Protein AF-A0A2D7VS49-F1 (afdb_monomer_lite)

Radius of gyration: 11.91 Å; chains: 1; bounding box: 26×21×33 Å

Sequence (63 aa):
VPASNEKIAEIEVIFDGTDALIQTRDSSKGTYTSVSIKVTMDSPDAVIAKYLQVSAVEGVISL

Secondary structure (DSSP, 8-state):
-BS-HHHHHHHHHHHTTS-EEEEEEE-TTSSBEEEEEEE--S-HHHHHHHHHHHHTSTT----

pLDDT: mean 75.37, std 8.25, range [51.59, 87.19]

Foldseek 3Di:
DFLPVVLVVVLVVLCVVFPKDWDWDADPVSGDIDIDIDGDDPDPVVVVVSVVVNVPRPPPPDD

Structure (mmCIF, N/CA/C/O backbone):
data_AF-A0A2D7VS49-F1
#
_entry.id   AF-A0A2D7VS49-F1
#
loop_
_atom_site.group_PDB
_atom_site.id
_atom_site.type_symbol
_atom_site.label_atom_id
_atom_site.label_alt_id
_atom_site.label_comp_id
_atom_site.label_asym_id
_atom_site.label_entity_id
_atom_site.label_seq_id
_atom_site.pdbx_PDB_ins_code
_atom_site.Cartn_x
_atom_site.Cartn_y
_atom_site.Cartn_z
_atom_site.occupancy
_atom_site.B_iso_or_equiv
_atom_site.auth_seq_id
_atom_site.auth_comp_id
_atom_site.auth_asym_id
_atom_site.auth_atom_id
_atom_site.pdbx_PDB_model_num
ATOM 1 N N . VAL A 1 1 ? -8.724 2.368 5.565 1.00 55.47 1 VAL A N 1
ATOM 2 C CA . VAL A 1 1 ? -9.947 1.787 4.961 1.00 55.47 1 VAL A CA 1
ATOM 3 C C . VAL A 1 1 ? -10.962 1.503 6.062 1.00 55.47 1 VAL A C 1
ATOM 5 O O . VAL A 1 1 ? -10.509 1.205 7.169 1.00 55.47 1 VAL A O 1
ATOM 8 N N . PRO A 1 2 ? -12.286 1.626 5.833 1.00 57.97 2 PRO A N 1
ATOM 9 C CA . PRO A 1 2 ? -13.273 1.008 6.724 1.00 57.97 2 PRO A CA 1
ATOM 10 C C . PRO A 1 2 ? -12.904 -0.470 6.890 1.00 57.97 2 PRO A C 1
ATOM 12 O O . PRO A 1 2 ? -12.374 -1.046 5.939 1.00 57.97 2 PRO A O 1
ATOM 15 N N . ALA A 1 3 ? -13.133 -1.067 8.058 1.00 57.72 3 ALA A N 1
ATOM 16 C CA . ALA A 1 3 ? -12.771 -2.459 8.361 1.00 57.72 3 ALA A CA 1
ATOM 17 C C . ALA A 1 3 ? -13.618 -3.503 7.590 1.00 57.72 3 ALA A C 1
ATOM 19 O O . ALA A 1 3 ? -14.211 -4.406 8.171 1.00 57.72 3 ALA A O 1
ATOM 20 N N . SER A 1 4 ? -13.718 -3.364 6.269 1.00 62.69 4 SER A N 1
ATOM 21 C CA . SER A 1 4 ? -14.195 -4.402 5.365 1.00 62.69 4 SER A CA 1
ATOM 22 C C . SER A 1 4 ? -12.987 -5.212 4.924 1.00 62.69 4 SER A C 1
ATOM 24 O O . SER A 1 4 ? -12.213 -4.762 4.077 1.00 62.69 4 SER A O 1
ATOM 26 N N . ASN A 1 5 ? -12.847 -6.413 5.482 1.00 66.94 5 ASN A N 1
ATOM 27 C CA . ASN A 1 5 ? -11.809 -7.373 5.100 1.00 66.94 5 ASN A CA 1
ATOM 28 C C . ASN A 1 5 ? -11.774 -7.630 3.584 1.00 66.94 5 ASN A C 1
ATOM 30 O O . ASN A 1 5 ? -10.703 -7.850 3.033 1.00 66.94 5 ASN A O 1
ATOM 34 N N . GLU A 1 6 ? -12.916 -7.529 2.899 1.00 71.75 6 GLU A N 1
ATOM 35 C CA . GLU A 1 6 ? -13.026 -7.683 1.441 1.00 71.75 6 GLU A CA 1
ATOM 36 C C . GLU A 1 6 ? -12.152 -6.683 0.670 1.00 71.75 6 GLU A C 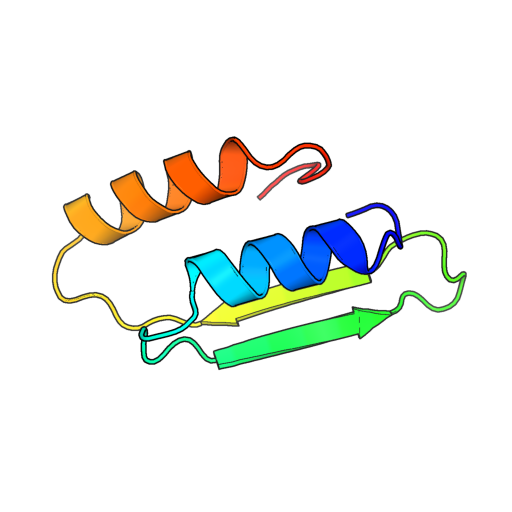1
ATOM 38 O O . GLU A 1 6 ? -11.471 -7.055 -0.277 1.00 71.75 6 GLU A O 1
ATOM 43 N N . LYS A 1 7 ? -12.095 -5.425 1.120 1.00 73.31 7 LYS A N 1
ATOM 44 C CA . LYS A 1 7 ? -11.310 -4.369 0.458 1.00 73.31 7 LYS A CA 1
ATOM 45 C C . LYS A 1 7 ? -9.814 -4.545 0.682 1.00 73.31 7 LYS A C 1
ATOM 47 O O . LYS A 1 7 ? -9.010 -4.208 -0.176 1.00 73.31 7 LYS A O 1
ATOM 52 N N . ILE A 1 8 ? -9.445 -5.058 1.854 1.00 74.25 8 ILE A N 1
ATOM 53 C CA . ILE A 1 8 ? -8.053 -5.367 2.185 1.00 74.25 8 ILE A CA 1
ATOM 54 C C . ILE A 1 8 ? -7.580 -6.534 1.320 1.00 74.25 8 ILE A C 1
ATOM 56 O O . ILE A 1 8 ? -6.539 -6.410 0.687 1.00 74.25 8 ILE A O 1
ATOM 60 N N . ALA A 1 9 ? -8.39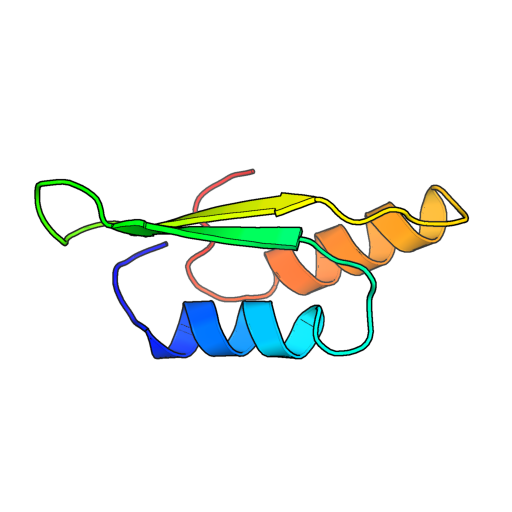0 -7.591 1.212 1.00 77.56 9 ALA A N 1
ATOM 61 C CA . ALA A 1 9 ? -8.109 -8.729 0.347 1.00 77.56 9 ALA A CA 1
ATOM 62 C C . ALA A 1 9 ? -7.996 -8.317 -1.130 1.00 77.56 9 ALA A C 1
ATOM 64 O O . ALA A 1 9 ? -7.123 -8.805 -1.835 1.00 77.56 9 ALA A O 1
ATOM 65 N N . GLU A 1 10 ? -8.826 -7.384 -1.606 1.00 78.56 10 GLU A N 1
ATOM 66 C CA . GLU A 1 10 ? -8.737 -6.872 -2.979 1.00 78.56 10 GLU A CA 1
ATOM 67 C C . GLU A 1 10 ? -7.424 -6.114 -3.228 1.00 78.56 10 GLU A C 1
ATOM 69 O O . GLU A 1 10 ? -6.766 -6.322 -4.246 1.00 78.56 10 GLU A O 1
ATOM 74 N N . ILE A 1 11 ? -6.984 -5.299 -2.262 1.00 77.69 11 ILE A N 1
ATOM 75 C CA . ILE A 1 11 ? -5.670 -4.647 -2.309 1.00 77.69 11 ILE A CA 1
ATOM 76 C C . ILE A 1 11 ? -4.554 -5.696 -2.271 1.00 77.69 11 ILE A C 1
ATOM 78 O O . ILE A 1 11 ? -3.627 -5.609 -3.070 1.00 77.69 11 ILE A O 1
ATOM 82 N N . GLU A 1 12 ? -4.642 -6.702 -1.399 1.00 77.12 12 GLU A N 1
ATOM 83 C CA . GLU A 1 12 ? -3.675 -7.803 -1.356 1.00 77.12 12 GLU A CA 1
ATOM 84 C C . GLU A 1 12 ? -3.578 -8.516 -2.705 1.00 77.12 12 GLU A C 1
ATOM 86 O O . GLU A 1 12 ? -2.472 -8.674 -3.202 1.00 77.12 12 GLU A O 1
ATOM 91 N N . VAL A 1 13 ? -4.705 -8.811 -3.362 1.00 81.50 13 VAL A N 1
ATOM 92 C CA . VAL A 1 13 ? -4.747 -9.420 -4.703 1.00 81.50 13 VAL A CA 1
ATOM 93 C C . VAL A 1 13 ? -4.121 -8.521 -5.775 1.00 81.50 13 VAL A C 1
ATOM 95 O O . VAL A 1 13 ? -3.427 -9.016 -6.659 1.00 81.50 13 VAL A O 1
ATOM 98 N N . ILE A 1 14 ? -4.302 -7.197 -5.709 1.00 79.25 14 ILE A N 1
ATOM 99 C CA . ILE A 1 14 ? -3.663 -6.252 -6.649 1.00 79.25 14 ILE A CA 1
ATOM 100 C C . ILE A 1 14 ? -2.132 -6.325 -6.555 1.00 79.25 14 ILE A C 1
ATOM 102 O O . ILE A 1 14 ? -1.434 -6.125 -7.558 1.00 79.25 14 ILE A O 1
ATOM 106 N N . PHE A 1 15 ? -1.612 -6.579 -5.357 1.00 76.75 15 PHE A N 1
ATOM 107 C CA . PHE A 1 15 ? -0.185 -6.716 -5.083 1.00 76.75 15 PHE A CA 1
ATOM 108 C C . PHE A 1 15 ? 0.295 -8.176 -5.048 1.00 76.75 15 PHE A C 1
ATOM 110 O O . PHE A 1 15 ? 1.500 -8.407 -4.915 1.00 76.75 15 PHE A O 1
ATOM 117 N N . ASP A 1 16 ? -0.601 -9.143 -5.226 1.00 73.56 16 ASP A N 1
ATOM 118 C CA . ASP A 1 16 ? -0.289 -10.566 -5.277 1.00 73.56 16 ASP A CA 1
ATOM 119 C C . ASP A 1 16 ? 0.531 -10.855 -6.543 1.00 73.56 16 ASP A C 1
ATOM 121 O O . ASP A 1 16 ? 0.181 -1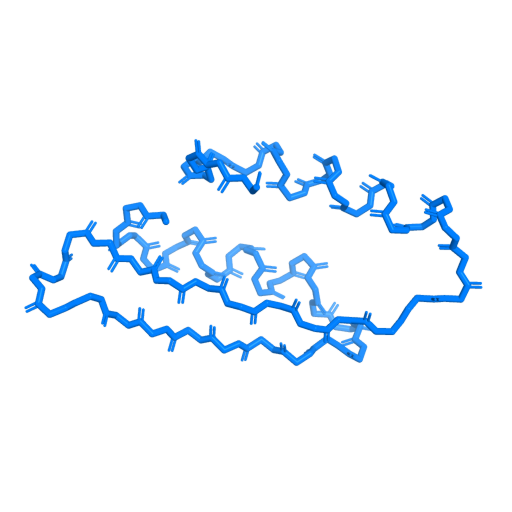0.453 -7.656 1.00 73.56 16 ASP A O 1
ATOM 125 N N . GLY A 1 17 ? 1.707 -11.454 -6.357 1.00 70.56 17 GLY A N 1
ATOM 126 C CA . GLY A 1 17 ? 2.706 -11.626 -7.419 1.00 70.56 17 GLY A CA 1
ATOM 127 C C . GLY A 1 17 ? 3.699 -10.468 -7.577 1.00 70.56 17 GLY A C 1
ATOM 128 O O . GLY A 1 17 ? 4.604 -10.560 -8.406 1.00 70.56 17 GLY A O 1
ATOM 129 N N . THR A 1 18 ? 3.590 -9.408 -6.772 1.00 72.62 18 THR A N 1
ATOM 130 C CA . THR A 1 18 ? 4.691 -8.453 -6.553 1.00 72.62 18 THR A CA 1
ATOM 131 C C . THR A 1 18 ? 5.431 -8.793 -5.259 1.00 72.62 18 THR A C 1
ATOM 133 O O . THR A 1 18 ? 4.818 -9.278 -4.313 1.00 72.62 18 THR A O 1
ATOM 136 N N . ASP A 1 19 ? 6.730 -8.478 -5.176 1.00 77.25 19 ASP A N 1
ATOM 137 C CA . ASP A 1 19 ? 7.540 -8.508 -3.937 1.00 77.25 19 ASP A CA 1
ATOM 138 C C . ASP A 1 19 ? 7.123 -7.365 -2.979 1.00 77.25 19 ASP A C 1
ATOM 140 O O . ASP A 1 19 ? 7.909 -6.524 -2.535 1.00 77.25 19 ASP A O 1
ATOM 144 N N . ALA A 1 20 ? 5.817 -7.268 -2.736 1.00 80.88 20 ALA A N 1
ATOM 145 C CA . ALA A 1 20 ? 5.181 -6.265 -1.914 1.00 80.88 20 ALA A CA 1
ATOM 146 C C . ALA A 1 20 ? 4.993 -6.816 -0.500 1.00 80.88 20 ALA A C 1
ATOM 148 O O . ALA A 1 20 ? 4.313 -7.810 -0.270 1.00 80.88 20 ALA A O 1
ATOM 149 N N . LEU A 1 21 ? 5.577 -6.135 0.476 1.00 80.94 21 LEU A N 1
ATOM 150 C CA . LEU A 1 21 ? 5.424 -6.439 1.885 1.00 80.94 21 LEU A CA 1
ATOM 151 C C . LEU A 1 21 ? 4.208 -5.675 2.411 1.00 80.94 21 LEU A C 1
ATOM 153 O O . LEU A 1 21 ? 4.266 -4.457 2.608 1.00 80.94 21 LEU A O 1
ATOM 157 N N . ILE A 1 22 ? 3.108 -6.399 2.602 1.00 81.31 22 ILE A N 1
ATOM 158 C CA . ILE A 1 22 ? 1.825 -5.860 3.053 1.00 81.31 22 ILE A CA 1
ATOM 159 C C . ILE A 1 22 ? 1.693 -6.110 4.557 1.00 81.31 22 ILE A C 1
ATOM 161 O O . ILE A 1 22 ? 1.854 -7.227 5.039 1.00 81.31 22 ILE A O 1
ATOM 165 N N . GLN A 1 23 ? 1.440 -5.052 5.319 1.00 81.19 23 GLN A N 1
ATOM 166 C CA . GLN A 1 23 ? 1.184 -5.105 6.753 1.00 81.19 23 GLN A CA 1
ATOM 167 C C . GLN A 1 23 ? -0.170 -4.484 7.049 1.00 81.19 23 GLN A C 1
ATOM 169 O O . GLN A 1 23 ? -0.383 -3.294 6.825 1.00 81.19 23 GLN A O 1
ATOM 174 N 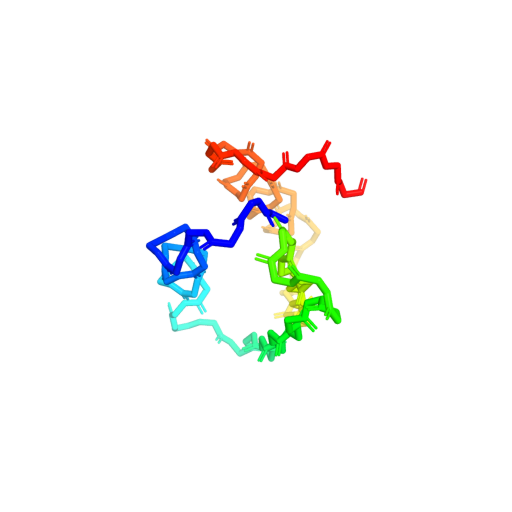N . THR A 1 24 ? -1.072 -5.279 7.601 1.00 81.44 24 THR A N 1
ATOM 175 C CA . THR A 1 24 ? -2.396 -4.844 8.035 1.00 81.44 24 THR A CA 1
ATOM 176 C C . THR A 1 24 ? -2.404 -4.708 9.550 1.00 81.44 24 THR A C 1
ATOM 178 O O . THR A 1 24 ? -2.022 -5.624 10.276 1.00 81.44 24 THR A O 1
ATOM 181 N N . ARG A 1 25 ? -2.829 -3.550 10.048 1.00 81.25 25 ARG A N 1
ATOM 182 C CA . ARG A 1 25 ? -3.007 -3.297 11.475 1.00 81.25 25 ARG A CA 1
ATOM 183 C C . ARG A 1 25 ? -4.393 -2.745 11.728 1.00 81.25 25 ARG A C 1
ATOM 185 O O . ARG A 1 25 ? -4.705 -1.623 11.321 1.00 81.25 25 ARG A O 1
ATOM 192 N N . ASP A 1 26 ? -5.193 -3.505 12.451 1.00 78.44 26 ASP A N 1
ATOM 193 C CA . ASP A 1 26 ? -6.513 -3.065 12.871 1.00 78.44 26 ASP A CA 1
ATOM 194 C C . ASP A 1 26 ? -6.407 -1.938 13.898 1.00 78.44 26 ASP A C 1
ATOM 196 O O . ASP A 1 26 ? -5.541 -1.920 14.779 1.00 78.44 26 ASP A O 1
ATOM 200 N N . SER A 1 27 ? -7.277 -0.942 13.759 1.00 75.88 27 SER A N 1
ATOM 201 C CA . SER A 1 27 ? -7.388 0.126 14.741 1.00 75.88 27 SER A CA 1
ATOM 202 C C . SER A 1 27 ? -7.972 -0.421 16.037 1.00 75.88 27 SER A C 1
ATOM 204 O O . SER A 1 27 ? -8.838 -1.293 16.029 1.00 75.88 27 SER A O 1
ATOM 206 N N . SER A 1 28 ? -7.584 0.174 17.163 1.00 75.00 28 SER A N 1
ATOM 207 C CA . SER A 1 28 ? -8.074 -0.186 18.498 1.00 75.00 28 SER A CA 1
ATOM 208 C C . SER A 1 28 ? -9.602 -0.131 18.646 1.00 75.00 28 SER A C 1
ATOM 210 O O . SER A 1 28 ? -10.135 -0.712 19.583 1.00 75.00 28 SER A O 1
ATOM 212 N N . LYS A 1 29 ? -10.311 0.573 17.750 1.00 74.38 29 LYS A N 1
ATOM 213 C CA . LYS A 1 29 ? -11.783 0.648 17.723 1.00 74.38 29 LYS A CA 1
ATOM 214 C C . LYS A 1 29 ? -12.446 -0.231 16.653 1.00 74.38 29 LYS A C 1
ATOM 216 O O . LYS A 1 29 ? -13.668 -0.220 16.568 1.00 74.38 29 LYS A O 1
ATOM 221 N N . GLY A 1 30 ? -11.680 -0.929 15.810 1.00 68.19 30 GLY A N 1
ATOM 222 C CA . GLY A 1 30 ? -12.211 -1.769 14.726 1.00 68.19 30 GLY A CA 1
ATOM 223 C C . GLY A 1 30 ? -12.942 -1.012 13.609 1.00 68.19 30 GLY A C 1
ATOM 224 O O . GLY A 1 30 ? -13.516 -1.627 12.725 1.00 68.19 30 GLY A O 1
ATOM 225 N N . THR A 1 31 ? -12.943 0.323 13.623 1.00 72.50 31 THR A N 1
ATOM 226 C CA . THR A 1 31 ? -13.580 1.145 12.581 1.00 72.50 31 THR A CA 1
ATOM 227 C C . THR A 1 31 ? -12.703 1.329 11.350 1.00 72.50 31 THR A C 1
ATOM 229 O O . THR A 1 31 ? -13.214 1.547 10.253 1.00 72.50 31 THR A O 1
ATOM 232 N N . TYR A 1 32 ? -11.386 1.237 11.528 1.00 73.94 32 TYR A N 1
ATOM 233 C CA . TYR A 1 32 ? -10.411 1.424 10.466 1.00 73.94 32 TYR A CA 1
ATOM 234 C C . TYR A 1 32 ? -9.343 0.347 10.531 1.00 73.94 32 TYR A C 1
ATOM 236 O O . TYR A 1 32 ? -8.868 0.016 11.616 1.00 73.94 32 TYR A O 1
ATOM 244 N N . THR A 1 33 ? -8.897 -0.100 9.366 1.00 76.44 33 THR A N 1
ATOM 245 C CA . THR A 1 33 ? -7.681 -0.900 9.242 1.00 76.44 33 THR A CA 1
ATOM 246 C C . THR A 1 33 ? -6.632 -0.075 8.512 1.00 76.44 33 THR A C 1
ATOM 248 O O . THR A 1 33 ? -6.907 0.585 7.500 1.00 76.44 33 THR A O 1
ATOM 251 N N . SER A 1 34 ? -5.437 -0.046 9.092 1.00 77.19 34 SER A N 1
ATOM 252 C CA . SER A 1 34 ? -4.262 0.607 8.537 1.00 77.19 34 SER A CA 1
ATOM 253 C C . SER A 1 34 ? -3.501 -0.424 7.718 1.00 77.19 34 SER A C 1
ATOM 255 O O . SER A 1 34 ? -3.079 -1.437 8.264 1.00 77.19 34 SER A O 1
ATOM 257 N N . VAL A 1 35 ? -3.328 -0.175 6.423 1.00 78.00 35 VAL A N 1
ATOM 258 C CA . VAL A 1 35 ? -2.605 -1.076 5.519 1.00 78.00 35 VAL A CA 1
ATOM 259 C C . VAL A 1 35 ? -1.327 -0.368 5.081 1.00 78.00 35 VAL A C 1
ATOM 261 O O . VAL A 1 35 ? -1.375 0.755 4.589 1.00 78.00 35 VAL A O 1
ATOM 264 N N . SER A 1 36 ? -0.175 -0.985 5.317 1.00 80.69 36 SER A N 1
ATOM 265 C CA . SER A 1 36 ? 1.140 -0.501 4.898 1.00 80.69 36 SER A CA 1
ATOM 266 C C . SER A 1 36 ? 1.697 -1.431 3.837 1.00 80.69 36 SER A C 1
ATOM 268 O O . SER A 1 36 ? 1.917 -2.603 4.112 1.00 80.69 36 SER A O 1
ATOM 270 N N . ILE A 1 37 ? 1.943 -0.904 2.641 1.00 79.19 37 ILE A N 1
ATOM 271 C CA . ILE A 1 37 ? 2.453 -1.669 1.500 1.00 79.19 37 ILE A CA 1
ATOM 272 C C . ILE A 1 37 ? 3.848 -1.144 1.172 1.00 79.19 37 ILE A C 1
ATOM 274 O O . ILE A 1 37 ? 4.021 0.047 0.917 1.00 79.19 37 ILE A O 1
ATOM 278 N N . LYS A 1 38 ? 4.852 -2.021 1.188 1.00 83.88 38 LYS A N 1
ATOM 279 C CA . LYS A 1 38 ? 6.201 -1.725 0.692 1.00 83.88 38 LYS A CA 1
ATOM 280 C C . LYS A 1 38 ? 6.485 -2.594 -0.512 1.00 83.88 38 LYS A C 1
ATOM 282 O O . LYS A 1 38 ? 6.693 -3.784 -0.347 1.00 83.88 38 LYS A O 1
ATOM 287 N N . VAL A 1 39 ? 6.543 -2.002 -1.693 1.00 80.69 39 VAL A N 1
ATOM 288 C CA . VAL A 1 39 ? 6.894 -2.708 -2.925 1.00 80.69 39 VAL A CA 1
ATOM 289 C C . VAL A 1 39 ? 8.138 -2.077 -3.531 1.00 80.69 39 VAL A C 1
ATOM 291 O O . VAL A 1 39 ? 8.259 -0.852 -3.573 1.00 80.69 39 VAL A O 1
ATOM 294 N N . THR A 1 40 ? 9.065 -2.912 -3.986 1.00 82.62 40 THR A N 1
ATOM 295 C CA . THR A 1 40 ? 10.192 -2.462 -4.805 1.00 82.62 40 THR A CA 1
ATOM 296 C C . THR A 1 40 ? 9.745 -2.518 -6.259 1.00 82.62 40 THR A C 1
ATOM 298 O O . THR A 1 40 ? 9.334 -3.571 -6.734 1.00 82.62 40 THR A O 1
ATOM 301 N N . MET A 1 41 ? 9.769 -1.380 -6.949 1.00 82.38 41 MET A N 1
ATOM 302 C CA . MET A 1 41 ? 9.398 -1.279 -8.362 1.00 82.38 41 MET A CA 1
ATOM 303 C C . MET A 1 41 ? 10.613 -0.850 -9.177 1.00 82.38 41 MET A C 1
ATOM 305 O O . MET A 1 41 ? 11.340 0.052 -8.765 1.00 82.38 41 MET A O 1
ATOM 309 N N . ASP A 1 42 ? 10.800 -1.457 -10.347 1.00 81.75 42 ASP A N 1
ATOM 310 C CA . ASP A 1 42 ? 11.919 -1.166 -11.251 1.00 81.75 42 ASP A CA 1
ATOM 311 C C . ASP A 1 42 ? 11.844 0.217 -11.908 1.00 81.75 42 ASP A C 1
ATOM 313 O O . ASP A 1 42 ? 12.835 0.715 -12.441 1.00 81.75 42 ASP A O 1
ATOM 317 N N . SER A 1 43 ? 10.667 0.847 -11.937 1.00 87.19 43 SER A N 1
ATOM 318 C CA . SER A 1 43 ? 10.471 2.124 -12.625 1.00 87.19 43 SER A CA 1
ATOM 319 C C . SER A 1 43 ? 9.424 3.010 -11.951 1.00 87.19 43 SER A C 1
ATOM 321 O O . SER A 1 43 ? 8.415 2.504 -11.451 1.00 87.19 43 SER A O 1
ATOM 323 N N . PRO A 1 44 ? 9.618 4.342 -11.973 1.00 83.12 44 PRO A N 1
ATOM 324 C CA . PRO A 1 44 ? 8.688 5.294 -11.369 1.00 83.12 44 PRO A CA 1
ATOM 325 C C . PRO A 1 44 ? 7.302 5.267 -12.033 1.00 83.12 44 PRO A C 1
ATOM 327 O O . PRO A 1 44 ? 6.298 5.376 -11.335 1.00 83.12 44 PRO A O 1
ATOM 330 N N . ASP A 1 45 ? 7.216 5.040 -13.346 1.00 85.88 45 ASP A N 1
ATOM 331 C CA . ASP A 1 45 ? 5.938 4.886 -14.055 1.00 85.88 45 ASP A CA 1
ATOM 332 C C . ASP A 1 45 ? 5.106 3.708 -13.532 1.00 85.88 45 ASP A C 1
ATOM 334 O O . ASP A 1 45 ? 3.889 3.825 -13.375 1.00 85.88 45 ASP A O 1
ATOM 338 N N . ALA A 1 46 ? 5.757 2.588 -13.199 1.00 83.88 46 ALA A N 1
ATOM 339 C CA . ALA A 1 46 ? 5.082 1.424 -12.633 1.00 83.88 46 ALA A CA 1
ATOM 340 C C . ALA A 1 46 ? 4.486 1.745 -11.252 1.00 83.88 46 ALA A C 1
ATOM 342 O O . ALA A 1 46 ? 3.357 1.346 -10.963 1.00 83.88 46 ALA A O 1
ATOM 343 N N . VAL A 1 47 ? 5.195 2.540 -10.439 1.00 82.31 47 VAL A N 1
ATOM 344 C CA . VAL A 1 47 ? 4.692 3.025 -9.143 1.00 82.31 47 VAL A CA 1
ATOM 345 C C . VAL A 1 47 ? 3.437 3.872 -9.334 1.00 82.31 47 VAL A C 1
ATOM 347 O O . VAL A 1 47 ? 2.450 3.652 -8.639 1.00 82.31 47 VAL A O 1
ATOM 350 N N . ILE A 1 48 ? 3.444 4.806 -10.290 1.00 84.19 48 ILE A N 1
ATOM 351 C CA . ILE A 1 48 ? 2.303 5.696 -10.557 1.00 84.19 48 ILE A CA 1
ATOM 352 C C . ILE A 1 48 ? 1.095 4.901 -11.064 1.00 84.19 48 ILE A C 1
ATOM 354 O O . ILE A 1 48 ? -0.023 5.104 -10.591 1.00 84.19 48 ILE A O 1
ATOM 358 N N . ALA A 1 49 ? 1.307 3.963 -11.990 1.00 85.12 49 ALA A N 1
ATOM 359 C CA . ALA A 1 49 ? 0.240 3.108 -12.504 1.00 85.12 49 ALA A CA 1
ATOM 360 C C . ALA A 1 49 ? -0.396 2.266 -11.387 1.00 85.12 49 ALA A C 1
ATOM 362 O O . ALA A 1 49 ? -1.622 2.190 -11.285 1.00 85.12 49 ALA A O 1
ATOM 363 N N . LYS A 1 50 ? 0.430 1.683 -10.508 1.00 80.19 50 LYS A N 1
ATOM 364 C CA . LYS A 1 50 ? -0.040 0.902 -9.359 1.00 80.19 50 LYS A CA 1
ATOM 365 C C . LYS A 1 50 ? -0.748 1.787 -8.329 1.00 80.19 50 LYS A C 1
ATOM 367 O O . LYS A 1 50 ? -1.796 1.405 -7.822 1.00 80.19 50 LYS A O 1
ATOM 372 N N . TYR A 1 51 ? -0.231 2.992 -8.080 1.00 81.75 51 TYR A N 1
ATOM 373 C CA . TYR A 1 51 ? -0.855 3.999 -7.218 1.00 81.75 51 TYR A CA 1
ATOM 374 C C . TYR A 1 51 ? -2.271 4.350 -7.696 1.00 81.75 51 TYR A C 1
ATOM 376 O O . TYR A 1 51 ? -3.213 4.324 -6.906 1.00 81.75 51 TYR A O 1
ATOM 384 N N . LEU A 1 52 ? -2.442 4.607 -8.998 1.00 81.19 52 LEU A N 1
ATOM 385 C CA . LEU A 1 52 ? -3.748 4.877 -9.605 1.00 81.19 52 LEU A CA 1
ATOM 386 C C . LEU A 1 52 ? -4.698 3.680 -9.461 1.00 81.19 52 LEU A C 1
ATOM 388 O O . LEU A 1 52 ? -5.858 3.868 -9.098 1.00 81.19 52 LEU A O 1
ATOM 392 N N . GLN A 1 53 ? -4.198 2.460 -9.673 1.00 79.94 53 GLN A N 1
ATOM 393 C CA . GLN A 1 53 ? -4.966 1.221 -9.502 1.00 79.94 53 GLN A CA 1
ATOM 394 C C . GLN A 1 53 ? -5.503 1.063 -8.076 1.00 79.94 53 GLN A C 1
ATOM 396 O O . GLN A 1 53 ? -6.679 0.774 -7.890 1.00 79.94 53 GLN A O 1
ATOM 401 N N . VAL A 1 54 ? -4.661 1.304 -7.070 1.00 77.62 54 VAL A N 1
ATOM 402 C CA . VAL A 1 54 ? -5.062 1.220 -5.658 1.00 77.62 54 VAL A CA 1
ATOM 403 C C . VAL A 1 54 ? -6.004 2.357 -5.276 1.00 77.62 54 VAL A C 1
ATOM 405 O O . VAL A 1 54 ? -6.932 2.144 -4.504 1.00 77.62 54 VAL A O 1
ATOM 408 N N . SER A 1 55 ? -5.813 3.555 -5.835 1.00 74.44 55 SER A N 1
ATOM 409 C CA . SER A 1 55 ? -6.707 4.695 -5.591 1.00 74.44 55 SER A CA 1
ATOM 410 C C . SER A 1 55 ? -8.123 4.484 -6.138 1.00 74.44 55 SER A C 1
ATOM 412 O O . SER A 1 55 ? -9.064 5.099 -5.644 1.00 74.44 55 SER A O 1
ATOM 414 N N . ALA A 1 56 ? -8.281 3.603 -7.131 1.00 78.06 56 ALA A N 1
ATOM 415 C CA . ALA A 1 56 ? -9.583 3.228 -7.672 1.00 78.06 56 ALA A CA 1
ATOM 416 C C . ALA A 1 56 ? -10.360 2.274 -6.745 1.00 78.06 56 ALA A C 1
ATOM 418 O O . ALA A 1 56 ? -11.568 2.121 -6.917 1.00 78.06 56 ALA A O 1
ATOM 419 N N . VAL A 1 57 ? -9.698 1.653 -5.759 1.00 73.69 57 VAL A N 1
ATOM 420 C CA . VAL A 1 57 ? -10.354 0.781 -4.779 1.00 73.69 57 VAL A CA 1
ATOM 421 C C . VAL A 1 57 ? -11.190 1.636 -3.827 1.00 73.69 57 VAL A C 1
ATOM 423 O O . VAL A 1 57 ? -10.676 2.468 -3.070 1.00 73.69 57 VAL A O 1
ATOM 426 N N . GLU A 1 58 ? -12.506 1.425 -3.836 1.00 64.31 58 GLU A N 1
ATOM 427 C CA . GLU A 1 58 ? -13.436 2.166 -2.988 1.00 64.31 58 GLU A CA 1
ATOM 428 C C . GLU A 1 58 ? -13.071 2.022 -1.505 1.00 64.31 58 GLU A C 1
ATOM 430 O O . GLU A 1 58 ? -13.092 0.927 -0.953 1.00 64.31 58 GLU A O 1
ATOM 435 N N . GLY A 1 59 ? -12.846 3.129 -0.795 1.00 62.22 59 GLY A N 1
ATO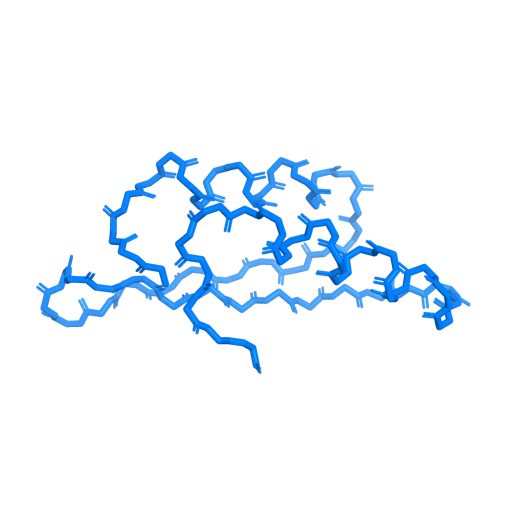M 436 C CA . GLY A 1 59 ? -12.590 3.133 0.654 1.00 62.22 59 GLY A CA 1
ATOM 437 C C . GLY A 1 59 ? -11.139 3.394 1.065 1.00 62.22 59 GLY A C 1
ATOM 438 O O . GLY A 1 59 ? -10.863 3.464 2.269 1.00 62.22 59 GLY A O 1
ATOM 439 N N . VAL A 1 60 ? -10.227 3.594 0.110 1.00 66.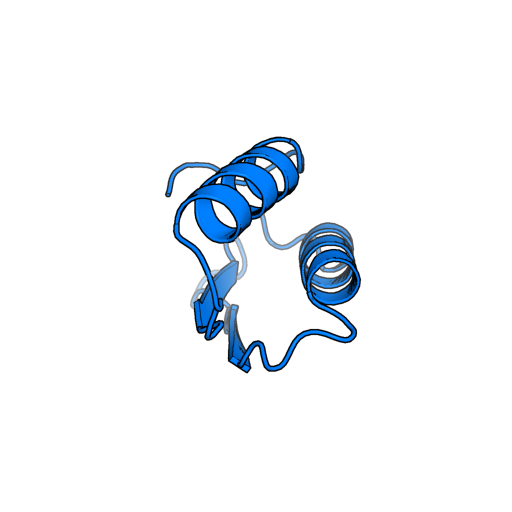00 60 VAL A N 1
ATOM 440 C CA . VAL A 1 60 ? -8.940 4.256 0.363 1.00 66.00 60 VAL A CA 1
ATOM 441 C C . VAL A 1 60 ? -9.221 5.747 0.574 1.00 66.00 60 VAL A C 1
ATOM 443 O O . VAL A 1 60 ? -9.636 6.451 -0.337 1.00 66.00 60 VAL A O 1
ATOM 446 N N . ILE A 1 61 ? -9.102 6.211 1.821 1.00 59.22 61 ILE A N 1
ATOM 447 C CA . ILE A 1 61 ? -9.623 7.528 2.241 1.00 59.22 61 ILE A CA 1
ATOM 448 C C . ILE A 1 61 ? -8.617 8.654 1.948 1.00 59.22 61 ILE A C 1
ATOM 450 O O . ILE A 1 61 ? -9.009 9.799 1.769 1.00 59.22 61 ILE A O 1
ATOM 454 N N . SER A 1 62 ? -7.325 8.335 1.903 1.00 51.59 62 SER A N 1
ATOM 455 C CA . SER A 1 62 ? -6.228 9.232 1.524 1.00 51.59 62 SER A CA 1
ATOM 456 C C . SER A 1 62 ? -4.933 8.426 1.603 1.00 51.59 62 SER A C 1
ATOM 458 O O . SER A 1 62 ? -4.778 7.655 2.558 1.00 51.59 62 SER A O 1
ATOM 460 N N . LEU A 1 63 ? -4.030 8.612 0.635 1.00 55.44 63 LEU A N 1
ATOM 461 C CA . LEU A 1 63 ? -2.610 8.266 0.765 1.00 55.44 63 LEU A CA 1
ATOM 462 C C . LEU A 1 63 ? -1.808 9.537 1.048 1.00 55.44 63 LEU A C 1
ATOM 464 O O . LEU A 1 63 ? -2.144 10.568 0.425 1.00 55.44 63 LEU A O 1
#